Protein AF-A0AAE3PIE1-F1 (afdb_monomer)

Structure (mmCIF, N/CA/C/O backbone):
data_AF-A0AAE3PIE1-F1
#
_entry.id   AF-A0AAE3PIE1-F1
#
loop_
_atom_site.group_PDB
_atom_site.id
_atom_site.type_symbol
_atom_site.label_atom_id
_atom_site.label_alt_id
_atom_site.label_comp_id
_atom_site.label_asym_id
_atom_site.label_entity_id
_atom_site.label_seq_id
_atom_site.pdbx_PDB_ins_code
_atom_site.Cartn_x
_atom_site.Cartn_y
_atom_site.Cartn_z
_atom_site.occupancy
_atom_site.B_iso_or_equiv
_atom_site.auth_seq_id
_atom_site.auth_comp_id
_atom_site.auth_asym_id
_atom_site.auth_atom_id
_atom_site.pdbx_PDB_model_num
ATOM 1 N N . MET A 1 1 ? 12.429 17.300 -14.826 1.00 43.62 1 MET A N 1
ATOM 2 C CA . MET A 1 1 ? 11.081 16.857 -15.243 1.00 43.62 1 MET A CA 1
ATOM 3 C C . MET A 1 1 ? 10.452 16.180 -14.039 1.00 43.62 1 MET A C 1
ATOM 5 O O . MET A 1 1 ? 10.919 15.118 -13.655 1.00 43.62 1 MET A O 1
ATOM 9 N N . SER A 1 2 ? 9.514 16.830 -13.350 1.00 47.91 2 SER A N 1
ATOM 10 C CA . SER A 1 2 ? 8.865 16.232 -12.178 1.00 47.91 2 SER A CA 1
ATOM 11 C C . SER A 1 2 ? 7.932 15.131 -12.669 1.00 47.91 2 SER A C 1
ATOM 13 O O . SER A 1 2 ? 6.864 15.435 -13.195 1.00 47.91 2 SER A O 1
ATOM 15 N N . MET A 1 3 ? 8.355 13.873 -12.554 1.00 50.97 3 MET A N 1
ATOM 16 C CA . MET A 1 3 ? 7.493 12.713 -12.774 1.00 50.97 3 MET A CA 1
ATOM 17 C C . MET A 1 3 ? 6.420 12.737 -11.679 1.00 50.97 3 MET A C 1
ATOM 19 O O . MET A 1 3 ? 6.605 12.204 -10.590 1.00 50.97 3 MET A O 1
ATOM 23 N N . ARG A 1 4 ? 5.339 13.487 -11.908 1.00 66.94 4 ARG A N 1
ATOM 24 C CA . ARG A 1 4 ? 4.174 13.491 -11.027 1.00 66.94 4 ARG A CA 1
ATOM 25 C C . ARG A 1 4 ? 3.511 12.132 -11.200 1.00 66.94 4 ARG A C 1
ATOM 27 O O . ARG A 1 4 ? 3.045 11.834 -12.295 1.00 66.94 4 ARG A O 1
ATOM 34 N N . GLY A 1 5 ? 3.514 11.318 -10.147 1.00 76.75 5 GLY A N 1
ATOM 35 C CA . GLY A 1 5 ? 2.717 10.097 -10.128 1.00 76.75 5 GLY A CA 1
ATOM 36 C C . GLY A 1 5 ? 1.258 10.413 -10.455 1.00 76.75 5 GLY A C 1
ATOM 37 O O . GLY A 1 5 ? 0.751 11.477 -10.083 1.00 76.75 5 GLY A O 1
ATOM 38 N N . GLN A 1 6 ? 0.602 9.517 -11.184 1.00 86.88 6 GLN A N 1
ATOM 39 C CA . GLN A 1 6 ? -0.828 9.608 -11.438 1.00 86.88 6 GLN A CA 1
ATOM 40 C C . GLN A 1 6 ? -1.554 9.339 -10.122 1.00 86.88 6 GLN A C 1
ATOM 42 O O . GLN A 1 6 ? -1.403 8.263 -9.550 1.00 86.88 6 GLN A O 1
ATOM 47 N N . ARG A 1 7 ? -2.303 10.330 -9.630 1.00 90.25 7 ARG A N 1
ATOM 48 C CA . ARG A 1 7 ? -3.138 10.169 -8.440 1.00 90.25 7 ARG A CA 1
ATOM 49 C C . ARG A 1 7 ? -4.556 9.804 -8.839 1.00 90.25 7 ARG A C 1
ATOM 51 O O . ARG A 1 7 ? -5.131 10.469 -9.700 1.00 90.25 7 ARG A O 1
ATOM 58 N N . THR A 1 8 ? -5.094 8.799 -8.171 1.00 89.25 8 THR A N 1
ATOM 59 C CA . THR A 1 8 ? -6.466 8.325 -8.319 1.00 89.25 8 THR A CA 1
ATOM 60 C C . THR A 1 8 ? -7.053 8.164 -6.928 1.00 89.25 8 THR A C 1
ATOM 62 O O . THR A 1 8 ? -6.416 7.579 -6.058 1.00 89.25 8 THR A O 1
ATOM 65 N N . THR A 1 9 ? -8.263 8.665 -6.722 1.00 88.94 9 THR A N 1
ATOM 66 C CA . THR A 1 9 ? -9.026 8.416 -5.498 1.00 88.94 9 THR A CA 1
ATOM 67 C C . THR A 1 9 ? -10.105 7.393 -5.815 1.00 88.94 9 THR A C 1
ATOM 69 O O . THR A 1 9 ? -10.817 7.548 -6.807 1.00 88.94 9 THR A O 1
ATOM 72 N N . VAL A 1 10 ? -10.199 6.344 -5.002 1.00 87.31 10 VAL A N 1
ATOM 73 C CA . VAL A 1 10 ? -11.232 5.309 -5.116 1.00 87.31 10 VAL A CA 1
ATOM 74 C C . VAL A 1 10 ? -12.157 5.433 -3.916 1.00 87.31 10 VAL A C 1
ATOM 76 O O . VAL A 1 10 ? -11.709 5.343 -2.776 1.00 87.31 10 VAL A O 1
ATOM 79 N N . GLU A 1 11 ? -13.437 5.671 -4.173 1.00 86.06 11 GLU A N 1
ATOM 80 C CA . GLU A 1 11 ? -14.474 5.724 -3.144 1.00 86.06 11 GLU A CA 1
ATOM 81 C C . GLU A 1 11 ? -14.936 4.296 -2.831 1.00 86.06 11 GLU A C 1
ATOM 83 O O . GLU A 1 11 ? -15.469 3.606 -3.698 1.00 86.06 11 GLU A O 1
ATOM 88 N N . LEU A 1 12 ? -14.704 3.841 -1.598 1.00 80.00 12 LEU A N 1
ATOM 89 C CA . LEU A 1 12 ? -15.147 2.531 -1.111 1.00 80.00 12 LEU A CA 1
ATOM 90 C C . LEU A 1 12 ? -16.572 2.592 -0.546 1.00 80.00 12 LEU A C 1
ATOM 92 O O . LEU A 1 12 ? -17.300 1.601 -0.571 1.00 80.00 12 LEU A O 1
ATOM 96 N N . SER A 1 13 ? -16.975 3.737 0.010 1.00 80.38 13 SER A N 1
ATOM 97 C CA . SER A 1 13 ? -18.311 3.999 0.563 1.00 80.38 13 SER A CA 1
ATOM 98 C C . SER A 1 13 ? -18.565 5.507 0.656 1.00 80.38 13 SER A C 1
ATOM 100 O O . SER A 1 13 ? -17.648 6.303 0.491 1.00 80.38 13 SER A O 1
ATOM 102 N N . GLU A 1 14 ? -19.796 5.907 0.995 1.00 78.12 14 GLU A N 1
ATOM 103 C CA . GLU A 1 14 ? -20.275 7.307 1.012 1.00 78.12 14 GLU A CA 1
ATOM 104 C C . GLU A 1 14 ? -19.428 8.283 1.865 1.00 78.12 14 GLU A C 1
ATOM 106 O O . GLU A 1 14 ? -19.544 9.494 1.718 1.00 78.12 14 GLU A O 1
ATOM 111 N N . ASN A 1 15 ? -18.564 7.775 2.753 1.00 80.00 15 ASN A N 1
ATOM 112 C CA . ASN A 1 15 ? -17.618 8.567 3.552 1.00 80.00 15 ASN A CA 1
ATOM 113 C C . ASN A 1 15 ? -16.228 7.912 3.657 1.00 80.00 15 ASN A C 1
ATOM 115 O O . ASN A 1 15 ? -15.476 8.208 4.584 1.00 80.00 15 ASN A O 1
ATOM 119 N N . ASP A 1 16 ? -15.898 6.990 2.751 1.00 84.75 16 ASP A N 1
ATOM 120 C CA . ASP A 1 16 ? -14.667 6.205 2.819 1.00 84.75 16 ASP A CA 1
ATOM 121 C C . ASP A 1 16 ? -13.983 6.172 1.459 1.00 84.75 16 ASP A C 1
ATOM 123 O O . ASP A 1 16 ? -14.567 5.738 0.465 1.00 84.75 16 ASP A O 1
ATOM 127 N N . SER A 1 17 ? -12.740 6.641 1.408 1.00 88.62 17 SER A N 1
ATOM 128 C CA . SER A 1 17 ? -11.971 6.697 0.169 1.00 88.62 17 SER A CA 1
ATOM 129 C C . SER A 1 17 ? -10.512 6.340 0.401 1.00 88.62 17 SER A C 1
ATOM 131 O O . SER A 1 17 ? -9.975 6.471 1.501 1.00 88.62 17 SER A O 1
ATOM 133 N N . VAL A 1 18 ? -9.882 5.868 -0.666 1.00 92.31 18 VAL A N 1
ATOM 134 C CA . VAL A 1 18 ? -8.485 5.458 -0.701 1.00 92.31 18 VAL A CA 1
ATOM 135 C C . VAL A 1 18 ? -7.764 6.308 -1.734 1.00 92.31 18 VAL A C 1
ATOM 137 O O . VAL A 1 18 ? -8.236 6.449 -2.866 1.00 92.31 18 VAL A O 1
ATOM 140 N N . GLU A 1 19 ? -6.613 6.865 -1.363 1.00 93.06 19 GLU A N 1
ATOM 141 C CA . GLU A 1 19 ? -5.735 7.543 -2.315 1.00 93.06 19 GLU A CA 1
ATOM 142 C C . GLU A 1 19 ? -4.724 6.545 -2.883 1.00 93.06 19 GLU A C 1
ATOM 144 O O . GLU A 1 19 ? -4.068 5.809 -2.148 1.00 93.06 19 GLU A O 1
ATOM 149 N N . ILE A 1 20 ? -4.586 6.540 -4.205 1.00 93.00 20 ILE A N 1
ATOM 150 C CA . ILE A 1 20 ? -3.623 5.723 -4.934 1.00 93.00 20 ILE A CA 1
ATOM 151 C C . ILE A 1 20 ? -2.726 6.651 -5.731 1.00 93.00 20 ILE A C 1
ATOM 153 O O . ILE A 1 20 ? -3.196 7.488 -6.504 1.00 93.00 20 ILE A O 1
ATOM 157 N N . VAL A 1 21 ? -1.421 6.463 -5.597 1.00 93.88 21 VAL A N 1
ATOM 158 C CA . VAL A 1 21 ? -0.416 7.164 -6.387 1.00 93.88 21 VAL A CA 1
ATOM 159 C C . VAL A 1 21 ? 0.365 6.144 -7.198 1.00 93.88 21 VAL A C 1
ATOM 161 O O . VAL A 1 21 ? 1.118 5.350 -6.646 1.00 93.88 21 VAL A O 1
ATOM 164 N N . ALA A 1 22 ? 0.203 6.184 -8.517 1.00 91.81 22 ALA A N 1
ATOM 165 C CA . ALA A 1 22 ? 0.957 5.360 -9.446 1.00 91.81 22 ALA A CA 1
ATOM 166 C C . ALA A 1 22 ? 2.163 6.133 -9.984 1.00 91.81 22 ALA A C 1
ATOM 168 O O . ALA A 1 22 ? 2.017 7.165 -10.645 1.00 91.81 22 ALA A O 1
ATOM 169 N N . THR A 1 23 ? 3.364 5.628 -9.736 1.00 92.50 23 THR A N 1
ATOM 170 C CA . THR A 1 23 ? 4.617 6.192 -10.247 1.00 92.50 23 THR A CA 1
ATOM 171 C C . THR A 1 23 ? 5.307 5.217 -11.192 1.00 92.50 23 THR A C 1
ATOM 173 O O . THR A 1 23 ? 5.276 4.014 -10.933 1.00 92.50 23 THR A O 1
ATOM 176 N N . PRO A 1 24 ? 5.946 5.698 -12.275 1.00 90.06 24 PRO A N 1
ATOM 177 C CA . PRO A 1 24 ? 6.855 4.852 -13.035 1.00 90.06 24 PRO A CA 1
ATOM 178 C C . PRO A 1 24 ? 7.975 4.369 -12.112 1.00 90.06 24 PRO A C 1
ATOM 180 O O . PRO A 1 24 ? 8.458 5.131 -11.271 1.00 90.06 24 PRO A O 1
ATOM 183 N N . ASP A 1 25 ? 8.363 3.116 -12.282 1.00 90.62 25 ASP A N 1
ATOM 184 C CA . ASP A 1 25 ? 9.415 2.474 -11.507 1.00 90.62 25 ASP A CA 1
ATOM 185 C C . ASP A 1 25 ? 10.430 1.839 -12.472 1.00 90.62 25 ASP A C 1
ATOM 187 O O . ASP A 1 25 ? 10.135 1.650 -13.653 1.00 90.62 25 ASP A O 1
ATOM 191 N N . SER A 1 26 ? 11.666 1.640 -12.021 1.00 87.75 26 SER A N 1
ATOM 192 C CA . SER A 1 26 ? 12.726 1.043 -12.845 1.00 87.75 26 SER A CA 1
ATOM 193 C C . SER A 1 26 ? 12.818 -0.471 -12.688 1.00 87.75 26 SER A C 1
ATOM 195 O O . SER A 1 26 ? 13.325 -1.134 -13.589 1.00 87.75 26 SER A O 1
ATOM 197 N N . GLU A 1 27 ? 12.385 -0.993 -11.541 1.00 89.00 27 GLU A N 1
ATOM 198 C CA . GLU A 1 27 ? 12.373 -2.424 -11.229 1.00 89.00 27 GLU A CA 1
ATOM 199 C C . GLU A 1 27 ? 11.029 -3.039 -11.635 1.00 89.00 27 GLU A C 1
ATOM 201 O O . GLU A 1 27 ? 11.001 -4.133 -12.191 1.00 89.00 27 GLU A O 1
ATOM 206 N N . TYR A 1 28 ? 9.939 -2.288 -11.458 1.00 89.94 28 TYR A N 1
ATOM 207 C CA . TYR A 1 28 ? 8.582 -2.676 -11.850 1.00 89.94 28 TYR A CA 1
ATOM 208 C C . TYR A 1 28 ? 8.086 -1.858 -13.044 1.00 89.94 28 TYR A C 1
ATOM 210 O O . TYR A 1 28 ? 8.576 -0.763 -13.315 1.00 89.94 28 TYR A O 1
ATOM 218 N N . HIS A 1 29 ? 7.046 -2.330 -13.740 1.00 90.12 29 HIS A N 1
ATOM 219 C CA . HIS A 1 29 ? 6.387 -1.513 -14.766 1.00 90.12 29 HIS A CA 1
ATOM 220 C C . HIS A 1 29 ? 5.820 -0.225 -14.149 1.00 90.12 29 HIS A C 1
ATOM 222 O O . HIS A 1 29 ? 5.916 0.858 -14.737 1.00 90.12 29 HIS A O 1
ATOM 228 N N . ARG A 1 30 ? 5.235 -0.340 -12.948 1.00 91.94 30 ARG A N 1
ATOM 229 C CA . ARG A 1 30 ? 4.798 0.782 -12.109 1.00 91.94 30 ARG A CA 1
ATOM 230 C C . ARG A 1 30 ? 4.920 0.421 -10.638 1.00 91.94 30 ARG A C 1
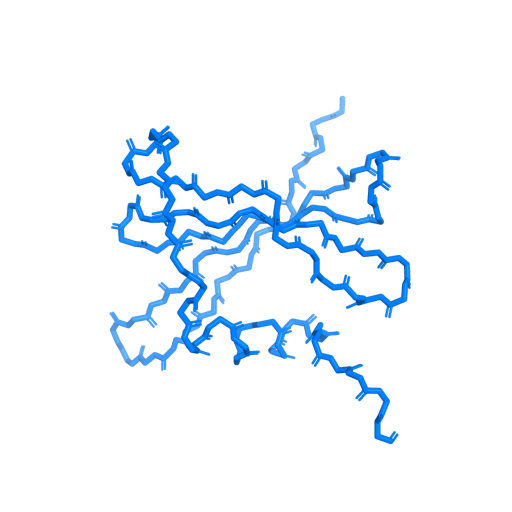ATOM 232 O O . ARG A 1 30 ? 4.838 -0.739 -10.261 1.00 91.94 30 ARG A O 1
ATOM 239 N N . ARG A 1 31 ? 5.008 1.442 -9.802 1.00 93.94 31 ARG A N 1
ATOM 240 C CA . ARG A 1 31 ? 4.832 1.349 -8.358 1.00 93.94 31 ARG A CA 1
ATOM 241 C C . ARG A 1 31 ? 3.528 2.026 -7.965 1.00 93.94 31 ARG A C 1
ATOM 243 O O . ARG A 1 31 ? 3.221 3.103 -8.474 1.00 93.94 31 ARG A O 1
ATOM 250 N N . LEU A 1 32 ? 2.791 1.412 -7.050 1.00 94.19 32 LEU A N 1
ATOM 251 C CA . LEU A 1 32 ? 1.572 1.955 -6.466 1.00 94.19 32 LEU A CA 1
ATOM 252 C C . LEU A 1 32 ? 1.788 2.228 -4.990 1.00 94.19 32 LEU A C 1
ATOM 254 O O . LEU A 1 32 ? 2.194 1.340 -4.248 1.00 94.19 32 LEU A O 1
ATOM 258 N N . ASP A 1 33 ? 1.471 3.432 -4.550 1.00 94.75 33 ASP A N 1
ATOM 259 C CA . ASP A 1 33 ? 1.350 3.760 -3.139 1.00 94.75 33 ASP A CA 1
ATOM 260 C C . ASP A 1 33 ? -0.133 3.978 -2.827 1.00 94.75 33 ASP A C 1
ATOM 262 O O . ASP A 1 33 ? -0.753 4.896 -3.356 1.00 94.75 33 ASP A O 1
ATOM 266 N N . VAL A 1 34 ? -0.693 3.101 -1.998 1.00 94.81 34 VAL A N 1
ATOM 267 C CA . VAL A 1 34 ? -2.086 3.120 -1.547 1.00 94.81 34 VAL A CA 1
ATOM 268 C C . VAL A 1 34 ? -2.110 3.626 -0.112 1.00 94.81 34 VAL A C 1
ATOM 270 O O . VAL A 1 34 ? -1.498 3.005 0.757 1.00 94.81 34 VAL A O 1
ATOM 273 N N . GLU A 1 35 ? -2.786 4.741 0.147 1.00 93.56 35 GLU A N 1
ATOM 274 C CA . GLU A 1 35 ? -2.880 5.366 1.468 1.00 93.56 35 GLU A CA 1
ATOM 275 C C . GLU A 1 35 ? -4.333 5.468 1.940 1.00 93.56 35 GLU A C 1
ATOM 277 O O . GLU A 1 35 ? -5.232 5.860 1.192 1.00 93.56 35 GLU A O 1
ATOM 282 N N . ARG A 1 36 ? -4.545 5.128 3.214 1.00 91.88 36 ARG A N 1
ATOM 283 C CA . ARG A 1 36 ? -5.820 5.279 3.915 1.00 91.88 36 ARG A CA 1
ATOM 284 C C . ARG A 1 36 ? -5.587 5.431 5.416 1.00 91.88 36 ARG A C 1
ATOM 286 O O . ARG A 1 36 ? -4.897 4.609 6.009 1.00 91.88 36 ARG A O 1
ATOM 293 N N . ASP A 1 37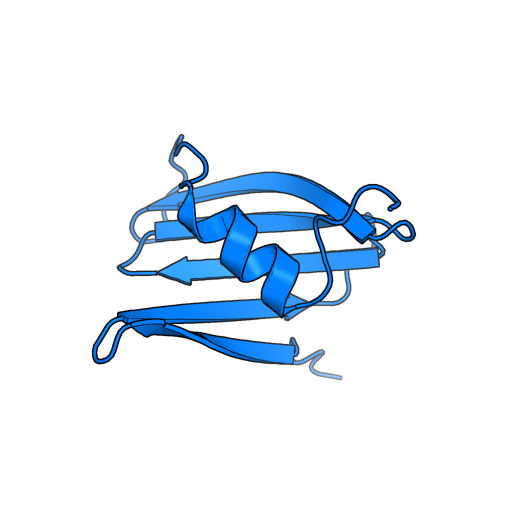 ? -6.168 6.455 6.042 1.00 90.06 37 ASP A N 1
ATOM 294 C CA . ASP A 1 37 ? -6.163 6.661 7.506 1.00 90.06 37 ASP A CA 1
ATOM 295 C C . ASP A 1 37 ? -4.771 6.547 8.171 1.00 90.06 37 ASP A C 1
ATOM 297 O O . ASP A 1 37 ? -4.603 6.002 9.266 1.00 90.06 37 ASP A O 1
ATOM 301 N N . GLY A 1 38 ? -3.730 7.032 7.486 1.00 91.38 38 GLY A N 1
ATOM 302 C CA . GLY A 1 38 ? -2.340 6.952 7.947 1.00 91.38 38 GLY A CA 1
ATOM 303 C C . GLY A 1 38 ? -1.684 5.576 7.778 1.00 91.38 38 GLY A C 1
ATOM 304 O O . GLY A 1 38 ? -0.519 5.408 8.143 1.00 91.38 38 GLY A O 1
ATOM 305 N N . TYR A 1 39 ? -2.380 4.590 7.223 1.00 95.38 39 TYR A N 1
ATOM 306 C CA . TYR A 1 39 ? -1.802 3.343 6.735 1.00 95.38 39 TYR A CA 1
ATOM 307 C C . TYR A 1 39 ? -1.431 3.496 5.263 1.00 95.38 39 TYR A C 1
ATOM 309 O O . TYR A 1 39 ? -2.167 4.102 4.489 1.00 95.38 39 TYR A O 1
ATOM 317 N N . GLN A 1 40 ? -0.283 2.946 4.880 1.00 96.00 40 GLN A N 1
ATOM 318 C CA . GLN A 1 40 ? 0.192 2.971 3.503 1.00 96.00 40 GLN A CA 1
ATOM 319 C C . GLN A 1 40 ? 0.703 1.588 3.106 1.00 96.00 40 GLN A C 1
ATOM 321 O O . GLN A 1 40 ? 1.508 0.988 3.826 1.00 96.00 40 GLN A O 1
ATOM 326 N N . TRP A 1 41 ? 0.292 1.128 1.930 1.00 97.00 41 TRP A N 1
ATOM 327 C CA . TRP A 1 41 ? 0.790 -0.072 1.270 1.00 97.00 41 TRP A CA 1
ATOM 328 C C . TRP A 1 41 ? 1.443 0.337 -0.045 1.00 97.00 41 TRP A C 1
ATOM 330 O O . TRP A 1 41 ? 0.866 1.079 -0.835 1.00 97.00 41 TRP A O 1
ATOM 340 N N . THR A 1 42 ? 2.669 -0.114 -0.264 1.00 95.94 42 THR A N 1
ATOM 341 C CA . THR A 1 42 ? 3.393 0.086 -1.512 1.00 95.94 42 THR A CA 1
ATOM 342 C C . THR A 1 42 ? 3.447 -1.238 -2.254 1.00 95.94 42 THR A C 1
ATOM 344 O O . THR A 1 42 ? 3.963 -2.216 -1.707 1.00 95.94 42 THR A O 1
ATOM 347 N N . PHE A 1 43 ? 2.996 -1.232 -3.502 1.00 95.06 43 PHE A N 1
ATOM 348 C CA . PHE A 1 43 ? 3.031 -2.378 -4.395 1.00 95.06 43 PHE A CA 1
ATOM 349 C C . PHE A 1 43 ? 3.904 -2.112 -5.620 1.00 95.06 43 PHE A C 1
ATOM 351 O O . PHE A 1 43 ? 3.949 -0.988 -6.126 1.00 95.06 43 PHE A O 1
ATOM 358 N N . GLY A 1 44 ? 4.578 -3.150 -6.093 1.00 95.00 44 GLY A N 1
ATOM 359 C CA . GLY A 1 44 ? 5.171 -3.220 -7.420 1.00 95.00 44 GLY A CA 1
ATOM 360 C C . GLY A 1 44 ? 4.163 -3.849 -8.370 1.00 95.00 44 GLY A C 1
ATOM 361 O O . GLY A 1 44 ? 3.450 -4.770 -7.983 1.00 95.00 44 GLY A O 1
ATOM 362 N N . VAL A 1 45 ? 4.052 -3.308 -9.577 1.00 93.31 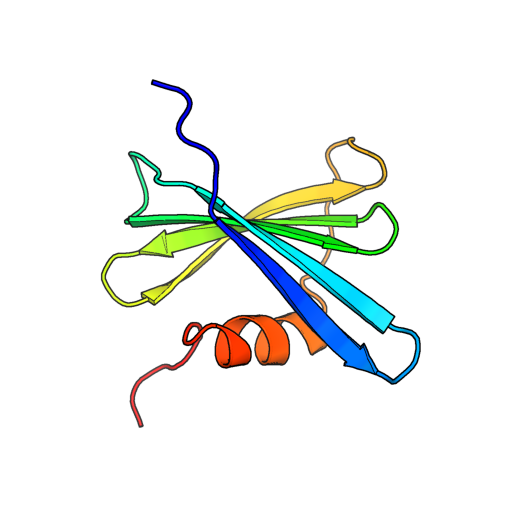45 VAL A N 1
ATOM 363 C CA . VAL A 1 45 ? 3.185 -3.834 -10.632 1.00 93.31 45 VAL A CA 1
ATOM 364 C C . VAL A 1 45 ? 4.048 -4.191 -11.822 1.00 93.31 45 VAL A C 1
ATOM 366 O O . VAL A 1 45 ? 4.687 -3.316 -12.417 1.00 93.31 45 VAL A O 1
ATOM 369 N N . ASP A 1 46 ? 4.045 -5.463 -12.181 1.00 91.12 46 ASP A N 1
ATOM 370 C CA . ASP A 1 46 ? 4.804 -5.983 -13.308 1.00 91.12 46 ASP A CA 1
ATOM 371 C C . ASP A 1 46 ? 4.109 -5.723 -14.648 1.00 91.12 46 ASP A C 1
ATOM 373 O O . ASP A 1 46 ? 2.967 -5.264 -14.731 1.00 91.12 46 ASP A O 1
ATOM 377 N N . SER A 1 47 ? 4.815 -6.011 -15.743 1.00 87.50 47 SER A N 1
ATOM 378 C CA . SER A 1 47 ? 4.272 -5.806 -17.096 1.00 87.50 47 SER A CA 1
ATOM 379 C C . SER A 1 47 ? 3.053 -6.691 -17.394 1.00 87.50 47 SER A C 1
ATOM 381 O O . SER A 1 47 ? 2.242 -6.329 -18.244 1.00 87.50 47 SER A O 1
ATOM 383 N N . ASP A 1 48 ? 2.901 -7.804 -16.670 1.00 88.75 48 ASP A N 1
ATOM 384 C CA . ASP A 1 48 ? 1.742 -8.705 -16.745 1.00 88.75 48 ASP A CA 1
ATOM 385 C C . ASP A 1 48 ? 0.559 -8.242 -15.873 1.00 88.75 48 ASP A C 1
ATOM 387 O O . ASP A 1 48 ? -0.468 -8.904 -15.811 1.00 88.75 48 ASP A O 1
ATOM 391 N N . ARG A 1 49 ? 0.672 -7.074 -15.217 1.00 86.56 49 ARG A N 1
ATOM 392 C CA . ARG A 1 49 ? -0.302 -6.540 -14.241 1.00 86.56 49 ARG A CA 1
ATOM 393 C C . ARG A 1 49 ? -0.428 -7.353 -12.950 1.00 86.56 49 ARG A C 1
ATOM 395 O O . ARG A 1 49 ? -1.360 -7.115 -12.178 1.00 86.56 49 ARG A O 1
ATOM 402 N N . ASP A 1 50 ? 0.518 -8.254 -12.704 1.00 89.50 50 ASP A N 1
ATOM 403 C CA . ASP A 1 50 ? 0.698 -8.888 -11.402 1.00 89.50 50 ASP A CA 1
ATOM 404 C C . ASP A 1 50 ? 1.173 -7.855 -10.369 1.00 89.50 50 ASP A C 1
ATOM 406 O O . ASP A 1 50 ? 1.796 -6.849 -10.730 1.00 89.50 50 ASP A O 1
ATOM 410 N N . VAL A 1 51 ? 0.811 -8.064 -9.104 1.00 91.38 51 VAL A N 1
ATOM 411 C CA . VAL A 1 51 ? 0.964 -7.069 -8.040 1.00 91.38 51 VAL A CA 1
ATOM 412 C C . VAL A 1 51 ? 1.681 -7.693 -6.849 1.00 91.38 51 VAL A C 1
ATOM 414 O O . VAL A 1 51 ? 1.155 -8.588 -6.192 1.00 91.38 51 VAL A O 1
ATOM 417 N N . GLU A 1 52 ? 2.850 -7.158 -6.508 1.00 92.88 52 GLU A N 1
ATOM 418 C CA . GLU A 1 52 ? 3.657 -7.612 -5.376 1.00 92.88 52 GLU A CA 1
ATOM 419 C C . GLU A 1 52 ? 3.661 -6.570 -4.253 1.00 92.88 52 GLU A C 1
ATOM 421 O O . GLU A 1 52 ? 3.919 -5.387 -4.479 1.00 92.88 52 GLU A O 1
ATOM 426 N N . LEU A 1 53 ? 3.411 -6.990 -3.008 1.00 94.06 53 LEU A N 1
ATOM 427 C CA . LEU A 1 53 ? 3.534 -6.101 -1.852 1.00 94.06 53 LEU A CA 1
ATOM 428 C C . LEU A 1 53 ? 5.009 -5.881 -1.492 1.00 94.06 53 LEU A C 1
ATOM 430 O O . LEU A 1 53 ? 5.678 -6.780 -0.989 1.00 94.06 53 LEU A O 1
ATOM 434 N N . LEU A 1 54 ? 5.483 -4.644 -1.630 1.00 94.88 54 LEU A N 1
ATOM 435 C CA . LEU A 1 54 ? 6.879 -4.285 -1.353 1.00 94.88 54 LEU A CA 1
ATOM 436 C C . LEU A 1 54 ? 7.077 -3.805 0.079 1.00 94.88 54 LEU A C 1
ATOM 438 O O . LEU A 1 54 ? 8.099 -4.063 0.720 1.00 94.88 54 LEU A O 1
ATOM 442 N N . ARG A 1 55 ? 6.130 -3.004 0.574 1.00 95.56 55 ARG A N 1
ATOM 443 C CA . ARG A 1 55 ? 6.303 -2.290 1.839 1.00 95.56 55 ARG A CA 1
ATOM 444 C C . ARG A 1 55 ? 4.976 -1.876 2.437 1.00 95.56 55 ARG A C 1
ATOM 446 O O . ARG A 1 55 ? 4.078 -1.434 1.734 1.00 95.56 55 ARG A O 1
ATOM 453 N N . THR A 1 56 ? 4.913 -1.887 3.761 1.00 97.31 56 THR A N 1
ATOM 454 C CA . THR A 1 56 ? 3.810 -1.291 4.510 1.00 97.31 56 THR A CA 1
ATOM 455 C C . THR A 1 56 ? 4.313 -0.268 5.526 1.00 97.31 56 THR A C 1
ATOM 457 O O . THR A 1 56 ? 5.449 -0.323 6.022 1.00 97.31 56 THR A O 1
ATOM 460 N N . LYS A 1 57 ? 3.496 0.754 5.785 1.00 97.12 57 LYS A N 1
ATOM 461 C CA . LYS A 1 57 ? 3.768 1.801 6.769 1.00 97.12 57 LYS A CA 1
ATOM 462 C C . LYS A 1 57 ? 2.514 2.160 7.550 1.00 97.12 57 LYS A C 1
ATOM 464 O O . LYS A 1 57 ? 1.404 2.087 7.039 1.00 97.12 57 LYS A O 1
ATOM 469 N N . ARG A 1 58 ? 2.727 2.642 8.771 1.00 96.31 58 ARG A N 1
ATOM 470 C CA . ARG A 1 58 ? 1.710 3.254 9.623 1.00 96.31 58 ARG A CA 1
ATOM 471 C C . ARG A 1 58 ? 2.242 4.579 10.156 1.00 96.31 58 ARG A C 1
ATOM 473 O O . ARG A 1 58 ? 3.318 4.617 10.754 1.00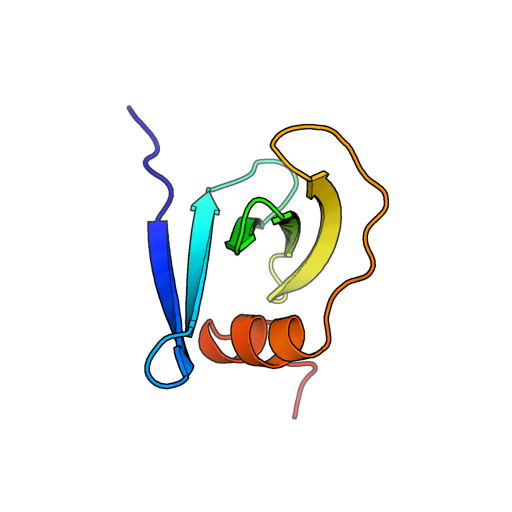 96.31 58 ARG A O 1
ATOM 480 N N . ASN A 1 59 ? 1.509 5.663 9.931 1.00 93.88 59 ASN A N 1
ATOM 481 C CA . ASN A 1 59 ? 1.888 7.038 10.255 1.00 93.88 59 ASN A CA 1
ATOM 482 C C . ASN A 1 59 ? 3.307 7.380 9.760 1.00 93.88 59 ASN A C 1
ATOM 484 O O . ASN A 1 59 ? 4.157 7.855 10.513 1.00 93.88 59 ASN A O 1
ATOM 488 N N . GLY A 1 60 ? 3.600 7.026 8.503 1.00 92.94 60 GLY A N 1
ATOM 489 C CA . GLY A 1 60 ? 4.896 7.260 7.856 1.00 92.94 60 GLY A CA 1
ATOM 490 C C . GLY A 1 60 ? 6.048 6.350 8.309 1.00 92.94 60 GLY A C 1
ATOM 491 O O . GLY A 1 60 ? 7.129 6.397 7.717 1.00 92.94 60 GLY A O 1
ATOM 492 N N . ARG A 1 61 ? 5.850 5.486 9.312 1.00 95.12 61 ARG A N 1
ATOM 493 C CA . ARG A 1 61 ? 6.875 4.551 9.809 1.00 95.12 61 ARG A CA 1
ATOM 494 C C . ARG A 1 61 ? 6.674 3.158 9.238 1.00 95.12 61 ARG A C 1
ATOM 496 O O . ARG A 1 61 ? 5.540 2.735 9.066 1.00 95.12 61 ARG A O 1
ATOM 503 N N . LEU A 1 62 ? 7.769 2.439 8.983 1.00 95.50 62 LEU A N 1
ATOM 504 C CA . LEU A 1 62 ? 7.710 1.023 8.609 1.00 95.50 62 LEU A CA 1
ATOM 505 C C . LEU A 1 62 ? 6.909 0.238 9.645 1.00 95.50 62 LEU A C 1
ATOM 507 O O . LEU A 1 62 ? 7.180 0.329 10.842 1.00 95.50 62 LEU A O 1
ATOM 511 N N . ALA A 1 63 ? 5.947 -0.531 9.162 1.00 95.44 63 ALA A N 1
ATOM 512 C CA . ALA A 1 63 ? 5.146 -1.439 9.961 1.00 95.44 63 ALA A CA 1
ATOM 513 C C . ALA A 1 63 ? 5.028 -2.757 9.197 1.00 95.44 63 ALA A C 1
ATOM 515 O O . ALA A 1 63 ? 5.244 -2.781 7.992 1.00 95.44 63 ALA A O 1
ATOM 516 N N . LYS A 1 64 ? 4.711 -3.848 9.893 1.00 93.31 64 LYS A N 1
ATOM 517 C CA . LYS A 1 64 ? 4.216 -5.062 9.244 1.00 93.31 64 LYS A CA 1
ATOM 518 C C . LYS A 1 64 ? 2.702 -5.008 9.338 1.00 93.31 64 LYS A C 1
ATOM 520 O O . LYS A 1 64 ? 2.167 -5.112 10.438 1.00 93.31 64 LYS A O 1
ATOM 525 N N . LEU A 1 65 ? 2.061 -4.736 8.213 1.00 93.19 65 LEU A N 1
ATOM 526 C CA . LEU A 1 65 ? 0.613 -4.723 8.077 1.00 93.19 65 LEU A CA 1
ATOM 527 C C . LEU A 1 65 ? 0.215 -5.832 7.117 1.00 93.19 65 LEU A C 1
ATOM 529 O O . LEU A 1 65 ? 0.871 -6.009 6.088 1.00 93.19 65 LEU A O 1
ATOM 533 N N . ASP A 1 66 ? -0.868 -6.520 7.441 1.00 93.50 66 ASP A N 1
ATOM 534 C CA . ASP A 1 66 ? -1.564 -7.370 6.489 1.00 93.50 66 ASP A CA 1
ATOM 535 C C . ASP A 1 66 ? -2.195 -6.517 5.378 1.00 93.50 66 ASP A C 1
ATOM 537 O O . ASP A 1 66 ? -2.454 -5.315 5.546 1.00 93.50 66 ASP A O 1
ATOM 541 N N . VAL A 1 67 ? -2.408 -7.135 4.218 1.00 92.06 67 VAL A N 1
ATOM 542 C CA . VAL A 1 67 ? -3.160 -6.516 3.125 1.00 92.06 67 VAL A CA 1
ATOM 543 C C . VAL A 1 67 ? -4.647 -6.670 3.447 1.00 92.06 67 VAL A C 1
ATOM 545 O O . VAL A 1 67 ? -5.106 -7.799 3.610 1.00 92.06 67 VAL A O 1
ATOM 548 N N . PRO A 1 68 ? -5.397 -5.569 3.597 1.00 91.62 68 PRO A N 1
ATOM 549 C CA . PRO A 1 68 ? -6.812 -5.649 3.924 1.00 91.62 68 PRO A CA 1
ATOM 550 C C . PRO A 1 68 ? -7.631 -6.144 2.727 1.00 91.62 68 PRO A C 1
ATOM 552 O O . PRO A 1 68 ? -7.269 -5.893 1.583 1.00 91.62 68 PRO A O 1
ATOM 555 N N . GLU A 1 69 ? -8.767 -6.792 2.991 1.00 89.69 69 GLU A N 1
ATOM 556 C CA . GLU A 1 69 ? -9.606 -7.421 1.954 1.00 89.69 69 GLU A CA 1
ATOM 557 C C . GLU A 1 69 ? -10.095 -6.426 0.892 1.00 89.69 69 GLU A C 1
ATOM 559 O O . GLU A 1 69 ? -10.060 -6.731 -0.294 1.00 89.69 69 GLU A O 1
ATOM 564 N N . TRP A 1 70 ? -10.434 -5.195 1.294 1.00 89.88 70 TRP A N 1
ATOM 565 C CA . TRP A 1 70 ? -10.850 -4.131 0.369 1.00 89.88 70 TRP A CA 1
ATOM 566 C C . TRP A 1 70 ? -9.763 -3.730 -0.641 1.00 89.88 70 TRP A C 1
ATOM 568 O O . TRP A 1 70 ? -10.057 -3.055 -1.626 1.00 89.88 70 TRP A O 1
ATOM 578 N N . MET A 1 71 ? -8.497 -4.101 -0.409 1.00 91.88 71 MET A N 1
ATOM 579 C CA . MET A 1 71 ? -7.409 -3.820 -1.347 1.00 91.88 71 MET A CA 1
ATOM 580 C C . MET A 1 71 ? -7.635 -4.528 -2.684 1.00 91.88 71 MET A C 1
ATOM 582 O O . MET A 1 71 ? -7.285 -3.985 -3.726 1.00 91.88 71 MET A O 1
ATOM 586 N N . ASP A 1 72 ? -8.229 -5.719 -2.659 1.00 89.25 72 ASP A N 1
ATOM 587 C CA . ASP A 1 72 ? -8.519 -6.498 -3.860 1.00 89.25 72 ASP A CA 1
ATOM 588 C C . ASP A 1 72 ? -9.524 -5.761 -4.764 1.00 89.25 72 ASP A C 1
ATOM 590 O O . ASP A 1 72 ? -9.278 -5.591 -5.959 1.00 89.25 72 ASP A O 1
ATOM 594 N N . ASP A 1 73 ? -10.588 -5.194 -4.185 1.00 88.69 73 ASP A N 1
ATOM 595 C CA . ASP A 1 73 ? -11.536 -4.329 -4.900 1.00 88.69 73 ASP A CA 1
ATOM 596 C C . ASP A 1 73 ? -10.860 -3.083 -5.484 1.00 88.69 73 ASP A C 1
ATOM 598 O O . ASP A 1 73 ? -11.113 -2.708 -6.632 1.00 88.69 73 ASP A O 1
ATOM 602 N N . VAL A 1 74 ? -9.957 -2.456 -4.720 1.00 89.44 74 VAL A N 1
ATOM 603 C CA . VAL A 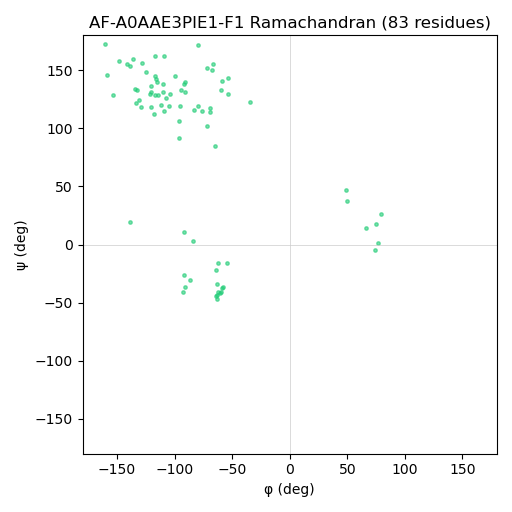1 74 ? -9.198 -1.282 -5.173 1.00 89.44 74 VAL A CA 1
ATOM 604 C C . VAL A 1 74 ? -8.306 -1.619 -6.364 1.00 89.44 74 VAL A C 1
ATOM 606 O O . VAL A 1 74 ? -8.300 -0.882 -7.352 1.00 89.44 74 VAL A O 1
ATOM 609 N N . LEU A 1 75 ? -7.558 -2.723 -6.290 1.00 89.44 75 LEU A N 1
ATOM 610 C CA . LEU A 1 75 ? -6.681 -3.170 -7.369 1.00 89.44 75 LEU A CA 1
ATOM 611 C C . LEU A 1 75 ? -7.497 -3.517 -8.620 1.00 89.44 75 LEU A C 1
ATOM 613 O O . LEU A 1 75 ? -7.155 -3.045 -9.708 1.00 89.44 75 LEU A O 1
ATOM 617 N N . ARG A 1 76 ? -8.628 -4.220 -8.472 1.00 87.56 76 ARG A N 1
ATOM 618 C CA . ARG A 1 76 ? -9.535 -4.511 -9.595 1.00 87.56 76 ARG A CA 1
ATOM 619 C C . ARG A 1 76 ? -10.123 -3.256 -10.222 1.00 87.56 76 ARG A C 1
ATOM 621 O O . ARG A 1 76 ? -10.178 -3.171 -11.448 1.00 87.56 76 ARG A O 1
ATOM 628 N N . TYR A 1 77 ? -10.505 -2.262 -9.419 1.00 86.62 77 TYR A N 1
ATOM 629 C CA . TYR A 1 77 ? -11.042 -0.991 -9.914 1.00 86.62 77 TYR A CA 1
ATOM 630 C C . TYR A 1 77 ? -10.066 -0.277 -10.862 1.00 86.62 77 TYR A C 1
ATOM 632 O O . TYR A 1 77 ? -10.478 0.313 -11.861 1.00 86.62 77 TYR A O 1
ATOM 640 N N . ILE A 1 78 ? -8.761 -0.371 -10.591 1.00 85.69 78 ILE A N 1
ATOM 641 C CA . ILE A 1 78 ? -7.710 0.194 -11.452 1.00 85.69 78 ILE A CA 1
ATOM 642 C C . ILE A 1 78 ? -7.174 -0.796 -12.503 1.00 85.69 78 ILE A C 1
ATOM 644 O O . ILE A 1 78 ? -6.188 -0.499 -13.180 1.00 85.69 78 ILE A O 1
ATOM 648 N N . GLY A 1 79 ? -7.833 -1.946 -12.679 1.00 86.00 79 GLY A N 1
ATOM 649 C CA . GLY A 1 79 ? -7.525 -2.940 -13.710 1.00 86.00 79 GLY A CA 1
ATOM 650 C C . GLY A 1 79 ? -6.333 -3.850 -13.399 1.00 86.00 79 GLY A C 1
ATOM 651 O O . GLY A 1 79 ? -5.684 -4.328 -14.334 1.00 86.00 79 GLY A O 1
ATOM 652 N N . LEU A 1 80 ? -6.031 -4.059 -12.115 1.00 84.38 80 LEU A N 1
ATOM 653 C CA . LEU A 1 80 ? -4.966 -4.922 -11.594 1.00 84.38 80 LEU A CA 1
ATOM 654 C C . LEU A 1 80 ? -5.553 -6.068 -10.755 1.00 84.38 80 LEU A C 1
ATOM 656 O O . LEU A 1 80 ? -6.704 -6.002 -10.335 1.00 84.38 80 LEU A O 1
ATOM 660 N N . GLY A 1 81 ? -4.781 -7.130 -10.509 1.00 68.31 81 GLY A N 1
ATOM 661 C CA . GLY A 1 81 ? -5.263 -8.271 -9.709 1.00 68.31 81 GLY A CA 1
ATOM 662 C C . GLY A 1 81 ? -6.252 -9.193 -10.440 1.00 68.31 81 GLY A C 1
ATOM 663 O O . GLY A 1 81 ? -6.966 -9.971 -9.810 1.00 68.31 81 GLY A O 1
ATOM 664 N N . GLY A 1 82 ? -6.297 -9.115 -11.773 1.00 55.59 82 GLY A N 1
ATOM 665 C CA . GLY A 1 82 ? -7.004 -10.064 -12.628 1.00 55.59 82 GLY A CA 1
ATOM 666 C C . GLY A 1 82 ? -6.044 -11.121 -13.157 1.00 55.59 82 GLY A C 1
ATOM 667 O O . GLY A 1 82 ? -5.439 -10.924 -14.208 1.00 55.59 82 GLY A O 1
ATOM 668 N N . GLY A 1 83 ? -5.914 -12.242 -12.445 1.00 46.00 83 GLY A N 1
ATOM 669 C CA . GLY A 1 83 ? -5.526 -13.488 -13.100 1.00 46.00 83 GLY A CA 1
ATOM 670 C C . GLY A 1 83 ? -6.580 -13.810 -14.160 1.00 46.00 83 GLY A C 1
ATOM 671 O O . GLY A 1 83 ? -7.767 -13.66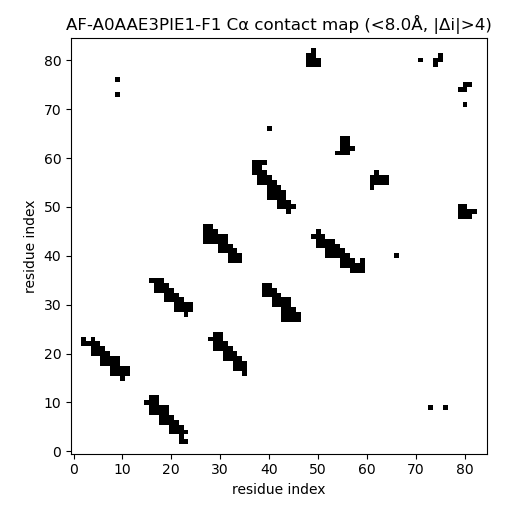4 -13.884 1.00 46.00 83 GLY A O 1
ATOM 672 N N . ALA A 1 84 ? -6.125 -14.161 -15.362 1.00 41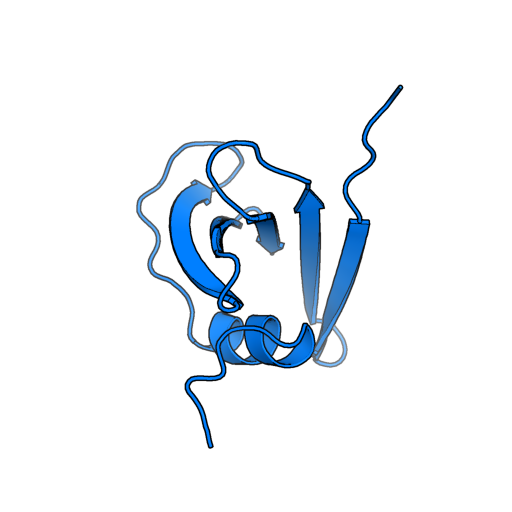.44 84 ALA A N 1
ATOM 673 C CA . ALA A 1 84 ? -6.939 -14.437 -16.542 1.00 41.44 84 ALA A CA 1
ATOM 674 C C . ALA A 1 84 ? -8.289 -15.114 -16.227 1.00 41.44 84 ALA A C 1
ATOM 676 O O . ALA A 1 84 ? -8.320 -16.208 -15.661 1.00 41.44 84 ALA A O 1
ATOM 677 N N . GLU A 1 85 ? -9.377 -14.476 -16.654 1.00 41.06 85 GLU A N 1
ATOM 678 C CA . GLU A 1 85 ? -10.635 -15.150 -16.989 1.00 41.06 85 GLU A CA 1
ATOM 679 C C . GLU A 1 85 ? -10.701 -15.420 -18.497 1.00 41.06 85 GLU A C 1
ATOM 681 O O . GLU A 1 85 ? -10.232 -14.558 -19.281 1.00 41.06 85 GLU A O 1
#

Foldseek 3Di:
DPQFFDWDWDAPDPPFIKIWGWGCDDVANIWIWIDDPQKIWIWGAHPVLEIHTDFIGGNPHGDDDDDDPCVCVVSVVVPHPDDDD

pLDDT: mean 86.53, std 13.21, range [41.06, 97.31]

Secondary structure (DSSP, 8-state):
----PEEEEEEEETTEEEEEEEEE-SSSSEEEEEEETTEEEEEEE-TT--EEEEEEEETTEE---PPPTHHHHHHHHTT-S----

Mean predicted aligned error: 5.36 Å

Nearest PDB structures (foldseek):
  6q0v-assembly1_A  TM=4.360E-01  e=1.721E+00  Homo sapiens
  2mc6-assembly1_A  TM=3.614E-01  e=2.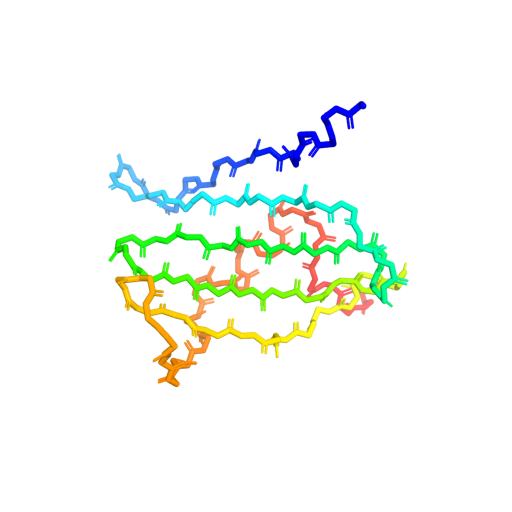402E+00  Xipdecavirus Xp10
  3oe3-assembly3_E  TM=5.174E-01  e=7.304E+00  Salmonella enterica subsp. enterica serovar Typhimurium
  2fkj-assembly1_B  TM=3.558E-01  e=3.545E+00  Borreliella burgdorferi

Radius of gyration: 12.74 Å; Cα contacts (8 Å, |Δi|>4): 145; chains: 1; bounding box: 33×32×27 Å

Sequence (85 aa):
MSMRGQRTTVELSENDSVEIVATPDSEYHRRLDVERDGYQWTFGVDSDRDVE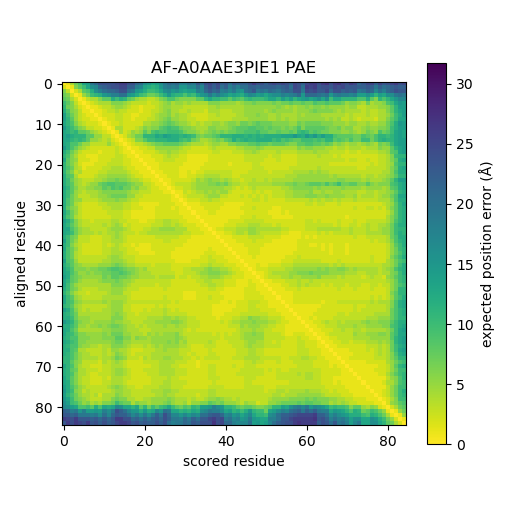LLRTKRNGRLAKLDVPEWMDDVLRYIGLGGGAE

Solvent-accessible surface area (backbone atoms only — not comparable to full-atom values): 5048 Å² total; per-residue (Å²): 130,85,83,71,48,55,72,48,77,48,75,80,48,103,90,37,64,36,44,34,36,41,30,84,42,91,92,29,61,27,31,36,40,39,37,45,97,53,34,34,42,31,31,36,25,40,88,87,41,48,75,45,84,74,47,35,26,47,73,90,35,84,44,94,66,82,84,59,76,68,51,56,58,54,35,44,74,75,74,24,78,72,75,86,128